Protein AF-A0A9D9H6Z6-F1 (afdb_monomer_lite)

Secondary structure (DSSP, 8-state):
--TTT----SS--SS--EEE-TTS-EEEHHHHHHHHHHHHHTT------------HHHHHHHTTHHHHHHHHHHHHHHTT-PPPPPP----

Radius of gyration: 26.25 Å; chains: 1; bounding box: 55×26×77 Å

Foldseek 3Di:
DAPPPLDDDPPDDPVDQWDADPVGDIDGPVVRVVVVVVCVVVVVDPDPDDDPPDDPVVVVVVVVDVVVVVVVVVVVVVVPDDDDDDDDDDD

Organism: NCBI:txid2840899

Structure (mmCIF, N/CA/C/O backbone):
data_AF-A0A9D9H6Z6-F1
#
_entry.id   AF-A0A9D9H6Z6-F1
#
loop_
_atom_site.group_PDB
_atom_site.id
_atom_site.type_symbol
_atom_site.label_atom_id
_atom_site.label_alt_id
_atom_site.label_comp_id
_atom_site.label_asym_id
_atom_site.label_entity_id
_atom_site.label_seq_id
_atom_site.pdbx_PDB_ins_code
_atom_site.Cartn_x
_atom_site.Cartn_y
_atom_site.Cartn_z
_atom_site.occupancy
_atom_site.B_iso_or_equiv
_atom_site.auth_seq_id
_atom_site.auth_comp_id
_atom_site.auth_asym_id
_atom_site.auth_atom_id
_atom_site.pdbx_PDB_model_num
ATOM 1 N N . MET A 1 1 ? -4.381 1.312 -3.926 1.00 87.56 1 MET A N 1
ATOM 2 C CA . MET A 1 1 ? -3.964 1.995 -5.173 1.00 87.56 1 MET A CA 1
ATOM 3 C C . MET A 1 1 ? -3.387 0.995 -6.169 1.00 87.56 1 MET A C 1
ATOM 5 O O . MET A 1 1 ? -2.490 0.255 -5.790 1.00 87.56 1 MET A O 1
ATOM 9 N N . CYS A 1 2 ? -3.881 0.952 -7.403 1.00 90.69 2 CYS A N 1
ATOM 10 C CA . CYS A 1 2 ? -3.368 0.120 -8.491 1.00 90.69 2 CYS A CA 1
ATOM 11 C C . CYS A 1 2 ? -2.140 0.781 -9.141 1.00 90.69 2 CYS A C 1
ATOM 13 O O . CYS A 1 2 ? -2.251 1.937 -9.546 1.00 90.69 2 CYS A O 1
ATOM 15 N N . PRO A 1 3 ? -1.001 0.082 -9.299 1.00 86.44 3 PRO A N 1
ATOM 16 C CA . PRO A 1 3 ? 0.184 0.664 -9.935 1.00 86.44 3 PRO A CA 1
ATOM 17 C C . PRO A 1 3 ? 0.005 0.895 -11.444 1.00 86.44 3 PRO A C 1
ATOM 19 O O . PRO A 1 3 ? 0.743 1.673 -12.028 1.00 86.44 3 PRO A O 1
ATOM 22 N N . ARG A 1 4 ? -0.975 0.238 -12.084 1.00 88.12 4 ARG A N 1
ATOM 23 C CA . ARG A 1 4 ? -1.235 0.372 -13.526 1.00 88.12 4 ARG A CA 1
ATOM 24 C C . ARG A 1 4 ? -2.132 1.560 -13.876 1.00 88.12 4 ARG A C 1
ATOM 26 O O . ARG A 1 4 ? -1.883 2.227 -14.868 1.00 88.12 4 ARG A O 1
ATOM 33 N N . CYS A 1 5 ? -3.209 1.774 -13.122 1.00 90.50 5 CYS A N 1
ATOM 34 C CA . CYS A 1 5 ? -4.234 2.773 -13.458 1.00 90.50 5 CYS A CA 1
ATOM 35 C C . CYS A 1 5 ? -4.469 3.827 -12.367 1.00 90.50 5 CYS A C 1
ATOM 37 O O . CYS A 1 5 ? -5.354 4.661 -12.513 1.00 90.50 5 CYS A O 1
ATOM 39 N N . GLY A 1 6 ? -3.754 3.758 -11.240 1.00 87.81 6 GLY A N 1
ATOM 40 C CA . GLY A 1 6 ? -3.895 4.701 -10.126 1.00 87.81 6 GLY A CA 1
ATOM 41 C C . GLY A 1 6 ? -5.139 4.512 -9.246 1.00 87.81 6 GLY A C 1
ATOM 42 O O . GLY A 1 6 ? -5.187 5.066 -8.153 1.00 87.81 6 GLY A O 1
ATOM 43 N N . ALA A 1 7 ? -6.121 3.693 -9.642 1.00 90.81 7 ALA A N 1
ATOM 44 C CA . ALA A 1 7 ? -7.365 3.526 -8.883 1.00 90.81 7 ALA A CA 1
ATOM 45 C C . ALA A 1 7 ? -7.130 3.028 -7.442 1.00 90.81 7 ALA A C 1
ATOM 47 O O . ALA A 1 7 ? -6.349 2.098 -7.200 1.00 90.81 7 ALA A O 1
ATOM 48 N N . ILE A 1 8 ? -7.825 3.613 -6.466 1.00 90.19 8 ILE A N 1
ATOM 49 C CA . ILE A 1 8 ? -7.831 3.142 -5.076 1.00 90.19 8 ILE A CA 1
ATOM 50 C C . ILE A 1 8 ? -8.900 2.054 -4.946 1.00 90.19 8 ILE A C 1
ATOM 52 O O . ILE A 1 8 ? -10.020 2.217 -5.410 1.00 90.19 8 ILE A O 1
ATOM 56 N N . ASN A 1 9 ? -8.528 0.922 -4.351 1.00 89.50 9 ASN A N 1
ATOM 57 C CA . ASN A 1 9 ? -9.463 -0.140 -4.004 1.00 89.50 9 ASN A CA 1
ATOM 58 C C . ASN A 1 9 ? -9.564 -0.141 -2.478 1.00 89.50 9 ASN A C 1
ATOM 60 O O . ASN A 1 9 ? -8.592 -0.506 -1.819 1.00 89.50 9 ASN A O 1
ATOM 64 N N . GLU A 1 10 ? -10.684 0.346 -1.950 1.00 89.38 10 GLU A N 1
ATOM 65 C CA . GLU A 1 10 ? -10.931 0.483 -0.508 1.00 89.38 10 GLU A CA 1
ATOM 66 C C . GLU A 1 10 ? -11.410 -0.827 0.134 1.00 89.38 10 GLU A C 1
ATOM 68 O O . GLU A 1 1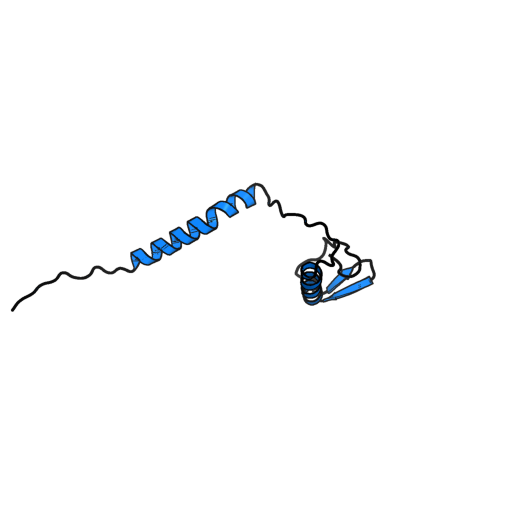0 ? -11.327 -0.983 1.346 1.00 89.38 10 GLU A O 1
ATOM 73 N N . GLY A 1 11 ? -11.879 -1.785 -0.673 1.00 89.75 11 GLY A N 1
ATOM 74 C CA . GLY A 1 11 ? -12.447 -3.045 -0.190 1.00 89.75 11 GLY A CA 1
ATOM 75 C C . GLY A 1 11 ? -11.431 -4.162 0.053 1.00 89.75 11 GLY A C 1
ATOM 76 O O . GLY A 1 11 ? -11.834 -5.250 0.450 1.00 89.75 11 GLY A O 1
ATOM 77 N N . ILE A 1 12 ? -10.138 -3.936 -0.206 1.00 91.25 12 ILE A N 1
ATOM 78 C CA . ILE A 1 12 ? -9.103 -4.951 0.022 1.00 91.25 12 ILE A CA 1
ATOM 79 C C . ILE A 1 12 ? -8.662 -4.979 1.488 1.00 91.25 12 ILE A C 1
ATOM 81 O O . ILE A 1 12 ? -8.345 -3.948 2.081 1.00 91.25 12 ILE A O 1
ATOM 85 N N . THR A 1 13 ? -8.580 -6.175 2.058 1.00 92.00 13 THR A N 1
ATOM 86 C CA . THR A 1 13 ? -8.182 -6.418 3.446 1.00 92.00 13 THR A CA 1
ATOM 87 C C . THR A 1 13 ? -6.780 -7.029 3.562 1.00 92.00 13 THR A C 1
ATOM 89 O O . THR A 1 13 ? -6.166 -7.461 2.585 1.00 92.00 13 THR A O 1
ATOM 92 N N . LEU A 1 14 ? -6.262 -7.116 4.794 1.00 88.62 14 LEU A N 1
ATOM 93 C CA . LEU A 1 14 ? -5.004 -7.818 5.096 1.00 88.62 14 LEU A CA 1
ATOM 94 C C . LEU A 1 14 ? -5.110 -9.350 4.999 1.00 88.62 14 LEU A C 1
ATOM 96 O O . LEU A 1 14 ? -4.088 -10.041 4.989 1.00 88.62 14 LEU A O 1
ATOM 100 N N . SER A 1 15 ? -6.313 -9.909 4.926 1.00 94.00 15 SER A N 1
ATOM 101 C CA . SER A 1 15 ? -6.488 -11.341 4.671 1.00 94.00 15 SER A CA 1
ATOM 102 C C . SER A 1 15 ? -6.431 -11.652 3.176 1.00 94.00 15 SER A C 1
ATOM 104 O O . SER A 1 15 ? -6.029 -12.752 2.797 1.00 94.00 15 SER A O 1
ATOM 106 N N . ASP A 1 16 ? -6.729 -10.668 2.325 1.00 93.44 16 ASP A N 1
ATOM 107 C CA . ASP A 1 16 ? -6.632 -10.807 0.878 1.00 93.44 16 ASP A CA 1
ATOM 108 C C . ASP A 1 16 ? -5.164 -10.854 0.455 1.00 93.44 16 ASP A C 1
ATOM 110 O O . ASP A 1 16 ? -4.415 -9.877 0.557 1.00 93.44 16 ASP A O 1
ATOM 114 N N . ARG A 1 17 ? -4.731 -12.029 -0.005 1.00 94.25 17 ARG A N 1
ATOM 115 C CA . ARG A 1 17 ? -3.363 -12.253 -0.497 1.00 94.25 17 ARG A CA 1
ATOM 116 C C . ARG A 1 17 ? -3.172 -11.766 -1.928 1.00 94.25 17 ARG A C 1
ATOM 118 O O . ARG A 1 17 ? -2.048 -11.490 -2.324 1.00 94.25 17 ARG A O 1
ATOM 125 N N . VAL A 1 18 ? -4.258 -11.607 -2.682 1.00 95.62 18 VAL A N 1
ATOM 126 C CA . VAL A 1 18 ? -4.240 -11.138 -4.070 1.00 95.62 18 VAL A CA 1
ATOM 127 C C . VAL A 1 18 ? -4.947 -9.792 -4.156 1.00 95.62 18 VAL A C 1
ATOM 129 O O . VAL A 1 18 ? -6.112 -9.664 -3.788 1.00 95.62 18 VAL A O 1
ATOM 132 N N . PHE A 1 19 ? -4.251 -8.787 -4.678 1.00 96.06 19 PHE A N 1
ATOM 133 C CA . PHE A 1 19 ? -4.855 -7.527 -5.086 1.00 96.06 19 PHE A CA 1
ATOM 134 C C . PHE A 1 19 ? -5.381 -7.669 -6.511 1.00 96.06 19 PHE A C 1
ATOM 136 O O . PHE A 1 19 ? -4.599 -7.946 -7.416 1.00 96.06 19 PHE A O 1
ATOM 143 N N . ALA A 1 20 ? -6.674 -7.419 -6.722 1.00 95.62 20 ALA A N 1
ATOM 144 C CA . ALA A 1 20 ? -7.285 -7.327 -8.044 1.00 95.62 20 ALA A CA 1
ATOM 145 C C . ALA A 1 20 ? -7.871 -5.926 -8.271 1.00 95.62 20 ALA A C 1
ATOM 147 O O . ALA A 1 20 ? -8.478 -5.325 -7.379 1.00 95.62 20 ALA A O 1
ATOM 148 N N . CYS A 1 21 ? -7.686 -5.394 -9.476 1.00 95.25 21 CYS A N 1
ATOM 149 C CA . CYS A 1 21 ? -8.234 -4.113 -9.903 1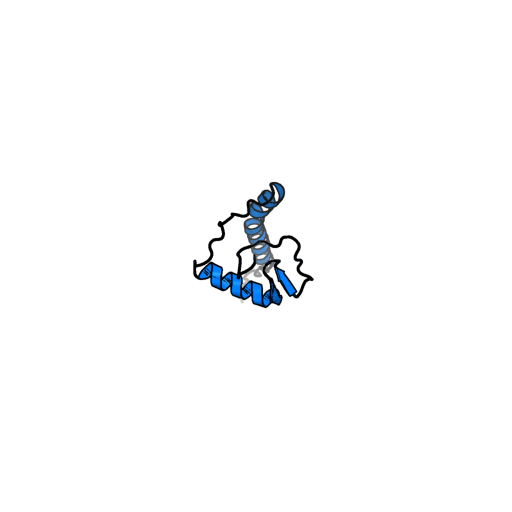.00 95.25 21 CYS A CA 1
ATOM 150 C C . CYS A 1 21 ? -9.162 -4.303 -11.105 1.00 95.25 21 CYS A C 1
ATOM 152 O O . CYS A 1 21 ? -8.865 -5.098 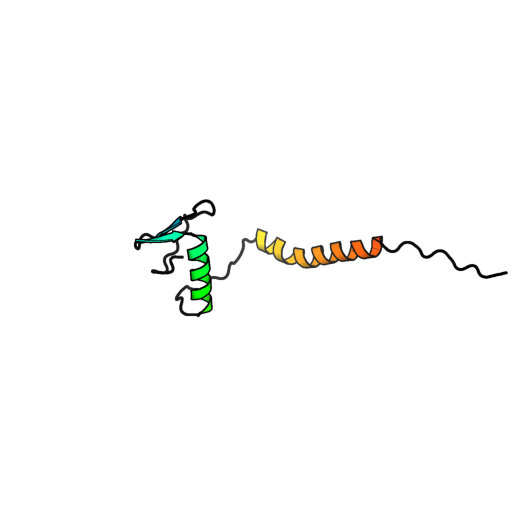-11.995 1.00 95.25 21 CYS A O 1
ATOM 154 N N . GLY A 1 22 ? -10.226 -3.499 -11.189 1.00 94.44 22 GLY A N 1
ATOM 155 C CA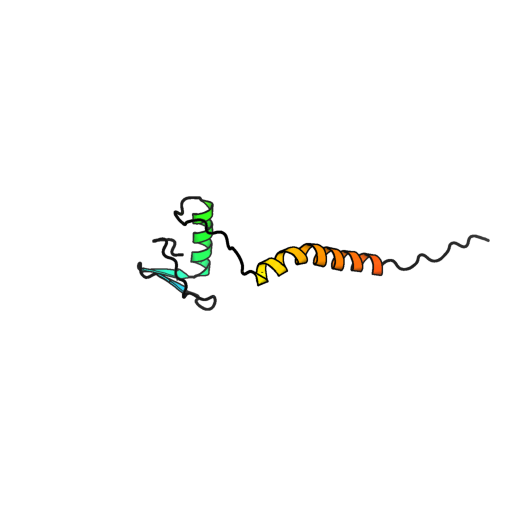 . GLY A 1 22 ? -11.148 -3.493 -12.332 1.00 94.44 22 GLY A CA 1
ATOM 156 C C . GLY A 1 22 ? -10.487 -3.192 -13.686 1.00 94.44 22 GLY A C 1
ATOM 157 O O . GLY A 1 22 ? -11.057 -3.509 -14.720 1.00 94.44 22 GLY A O 1
ATOM 158 N N . CYS A 1 23 ? -9.259 -2.656 -13.706 1.00 94.19 23 CYS A N 1
ATOM 159 C CA . CYS A 1 23 ? -8.471 -2.489 -14.932 1.00 94.19 23 CYS A CA 1
ATOM 160 C C . CYS A 1 23 ? -7.787 -3.785 -15.427 1.00 94.19 23 CYS A C 1
ATOM 162 O O . CYS A 1 23 ? -6.957 -3.725 -16.335 1.00 94.19 23 CYS A O 1
ATOM 164 N N . GLY A 1 24 ? -8.032 -4.929 -14.779 1.00 95.38 24 GLY A N 1
ATOM 165 C CA . GLY A 1 24 ? -7.428 -6.225 -15.111 1.00 95.38 24 GLY A CA 1
ATOM 166 C C . GLY A 1 24 ? -6.041 -6.478 -14.503 1.00 95.38 24 GLY A C 1
ATOM 167 O O . GLY A 1 24 ? -5.394 -7.457 -14.858 1.00 95.38 24 GLY A O 1
ATOM 168 N N . TYR A 1 25 ? -5.554 -5.616 -13.602 1.00 94.69 25 TYR A N 1
ATOM 169 C CA . TYR A 1 25 ? -4.322 -5.885 -12.849 1.00 94.69 25 TYR A CA 1
ATOM 170 C C . TYR A 1 25 ? -4.612 -6.844 -11.695 1.00 94.69 25 TYR A C 1
ATOM 172 O O . TYR A 1 25 ? -5.494 -6.556 -10.885 1.00 94.69 25 TYR A O 1
ATOM 180 N N . ALA A 1 26 ? -3.842 -7.926 -11.586 1.00 96.31 26 ALA A N 1
ATOM 181 C CA . ALA A 1 26 ? -3.877 -8.831 -10.447 1.00 96.31 26 ALA A CA 1
ATOM 182 C C . ALA A 1 26 ? -2.458 -9.250 -10.049 1.00 96.31 26 ALA A C 1
ATOM 184 O O . ALA A 1 26 ? -1.659 -9.616 -10.909 1.00 96.31 26 ALA A O 1
ATOM 185 N N . GLU A 1 27 ? -2.141 -9.179 -8.760 1.00 96.38 27 GLU A N 1
ATOM 186 C CA . GLU A 1 27 ? -0.838 -9.576 -8.219 1.00 96.38 27 GLU A CA 1
ATOM 187 C C . GLU A 1 27 ? -0.956 -9.914 -6.729 1.00 96.38 27 GLU A C 1
ATOM 189 O O . GLU A 1 27 ? -1.921 -9.515 -6.074 1.00 96.38 27 GLU A O 1
ATOM 194 N N . ASP A 1 28 ? 0.033 -10.618 -6.178 1.00 96.69 28 ASP A N 1
ATOM 195 C CA . ASP A 1 28 ? 0.194 -10.720 -4.729 1.00 96.69 28 ASP A CA 1
ATOM 196 C C . ASP A 1 28 ? 0.245 -9.320 -4.089 1.00 96.69 28 ASP A C 1
ATOM 198 O O . ASP A 1 28 ? 0.896 -8.393 -4.590 1.00 96.69 28 ASP A O 1
ATOM 202 N N . ARG A 1 29 ? -0.485 -9.157 -2.985 1.00 94.06 29 ARG A N 1
ATOM 203 C CA . ARG A 1 29 ? -0.656 -7.866 -2.318 1.00 94.06 29 ARG A CA 1
ATOM 204 C C . ARG A 1 29 ? 0.675 -7.284 -1.844 1.00 94.06 29 ARG A C 1
ATOM 206 O O . ARG A 1 29 ? 0.874 -6.076 -1.991 1.00 94.06 29 ARG A O 1
ATOM 213 N N . ASP A 1 30 ? 1.558 -8.103 -1.281 1.00 93.38 30 ASP A N 1
ATOM 214 C CA . ASP A 1 30 ? 2.805 -7.636 -0.674 1.00 93.38 30 ASP A CA 1
ATOM 215 C C . ASP A 1 30 ? 3.812 -7.252 -1.773 1.00 93.38 30 ASP A C 1
ATOM 217 O O . ASP A 1 30 ? 4.450 -6.198 -1.694 1.00 93.38 30 ASP A O 1
ATOM 221 N N . VAL A 1 31 ? 3.851 -8.012 -2.876 1.00 95.06 31 VAL A N 1
ATOM 222 C CA . VAL A 1 31 ? 4.603 -7.638 -4.092 1.00 95.06 31 VAL A CA 1
ATOM 223 C C . VAL A 1 31 ? 4.095 -6.312 -4.665 1.00 95.06 31 VAL A C 1
ATOM 225 O O . VAL A 1 31 ? 4.878 -5.391 -4.925 1.00 95.06 31 VAL A O 1
ATOM 228 N N . LYS A 1 32 ? 2.773 -6.167 -4.805 1.00 94.25 32 LYS A N 1
ATOM 229 C CA . LYS A 1 32 ? 2.148 -4.926 -5.272 1.00 94.25 32 LYS A CA 1
ATOM 230 C C . LYS A 1 32 ? 2.449 -3.751 -4.337 1.00 94.25 32 LYS A C 1
ATOM 232 O O . LYS A 1 32 ? 2.596 -2.621 -4.814 1.00 94.25 32 LYS A O 1
ATOM 237 N N . ALA A 1 33 ? 2.525 -3.974 -3.024 1.00 92.31 33 ALA A N 1
ATOM 238 C CA . ALA A 1 33 ? 2.864 -2.943 -2.045 1.00 92.31 33 ALA A CA 1
ATOM 239 C C . ALA A 1 33 ? 4.306 -2.454 -2.230 1.00 92.31 33 ALA A C 1
ATOM 241 O O . ALA A 1 33 ? 4.511 -1.246 -2.350 1.00 92.31 33 ALA A O 1
ATOM 242 N N . ALA A 1 34 ? 5.270 -3.368 -2.372 1.00 93.62 34 ALA A N 1
ATOM 243 C CA . ALA A 1 34 ? 6.670 -3.024 -2.625 1.00 93.62 34 ALA A CA 1
ATOM 244 C C . ALA A 1 34 ? 6.839 -2.180 -3.901 1.00 93.62 34 ALA A C 1
ATOM 246 O O . ALA A 1 34 ? 7.450 -1.113 -3.860 1.00 93.62 34 ALA A O 1
ATOM 247 N N . LYS A 1 35 ? 6.209 -2.589 -5.011 1.00 90.19 35 LYS A N 1
ATOM 248 C CA . LYS A 1 35 ? 6.219 -1.815 -6.269 1.00 90.19 35 LYS A CA 1
ATOM 249 C C . LYS A 1 35 ? 5.617 -0.426 -6.113 1.00 90.19 35 LYS A C 1
A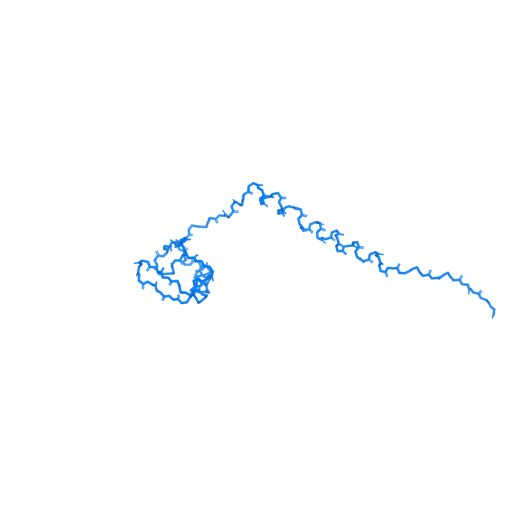TOM 251 O O . LYS A 1 35 ? 6.084 0.530 -6.713 1.00 90.19 35 LYS A O 1
ATOM 256 N N . THR A 1 36 ? 4.566 -0.317 -5.309 1.00 88.00 36 THR A N 1
ATOM 257 C CA . THR A 1 36 ? 3.904 0.968 -5.072 1.00 88.00 36 THR A CA 1
ATOM 258 C C . THR A 1 36 ? 4.781 1.920 -4.270 1.00 88.00 36 THR A C 1
ATOM 260 O O . THR A 1 36 ? 4.800 3.106 -4.571 1.00 88.00 36 THR A O 1
ATOM 263 N N . LEU A 1 37 ? 5.514 1.412 -3.275 1.00 88.31 37 LEU A N 1
ATOM 264 C CA . LEU A 1 37 ? 6.485 2.212 -2.528 1.00 88.31 37 LEU A CA 1
ATOM 265 C C . LEU A 1 37 ? 7.629 2.688 -3.428 1.00 88.31 37 LEU A C 1
ATOM 267 O O . LEU A 1 37 ? 8.007 3.851 -3.338 1.00 88.31 37 LEU A O 1
ATOM 271 N N . LEU A 1 38 ? 8.130 1.815 -4.310 1.00 88.12 38 LEU A N 1
ATOM 272 C CA . LEU A 1 38 ? 9.160 2.169 -5.287 1.00 88.12 38 LEU A CA 1
ATOM 273 C C . LEU A 1 38 ? 8.683 3.295 -6.213 1.00 88.12 38 LEU A C 1
ATOM 275 O O . LEU A 1 38 ? 9.287 4.361 -6.232 1.00 88.12 38 LEU A O 1
ATOM 279 N N . LEU A 1 39 ? 7.541 3.096 -6.879 1.00 83.44 39 LEU A N 1
ATOM 280 C CA . LEU A 1 39 ? 6.961 4.086 -7.788 1.00 83.44 39 LEU A CA 1
ATOM 281 C C . LEU A 1 39 ? 6.713 5.433 -7.087 1.00 83.44 39 LEU A C 1
ATOM 283 O O . LEU A 1 39 ? 6.993 6.492 -7.645 1.00 83.44 39 LEU A O 1
ATOM 287 N N . ALA A 1 40 ? 6.187 5.408 -5.856 1.00 82.56 40 ALA A N 1
ATOM 288 C CA . ALA A 1 40 ? 5.939 6.624 -5.084 1.00 82.56 40 ALA A CA 1
ATOM 289 C C . ALA A 1 40 ? 7.244 7.343 -4.700 1.00 82.56 40 ALA A C 1
ATOM 291 O O . ALA A 1 40 ? 7.293 8.571 -4.726 1.00 82.56 40 ALA A O 1
ATOM 292 N N . GLY A 1 41 ? 8.294 6.587 -4.362 1.00 83.56 41 GLY A N 1
ATOM 293 C CA . GLY A 1 41 ? 9.622 7.123 -4.059 1.00 83.56 41 GLY A CA 1
ATOM 294 C C . GLY A 1 41 ? 10.328 7.721 -5.278 1.00 83.56 41 GLY A C 1
ATOM 295 O O . GLY A 1 41 ? 11.050 8.704 -5.138 1.00 83.56 41 GLY A O 1
ATOM 296 N N . GLU A 1 42 ? 10.073 7.184 -6.470 1.00 79.12 42 GLU A N 1
ATOM 297 C CA . GLU A 1 42 ? 10.632 7.662 -7.744 1.00 79.12 42 GLU A CA 1
ATOM 298 C C . GLU A 1 42 ? 9.919 8.912 -8.294 1.00 79.12 42 GLU A C 1
ATOM 300 O O . GLU A 1 42 ? 10.308 9.446 -9.329 1.00 79.12 42 GLU A O 1
ATOM 305 N N . HIS A 1 43 ? 8.920 9.442 -7.575 1.00 65.38 43 HIS A N 1
ATOM 306 C CA . HIS A 1 43 ? 8.200 10.678 -7.912 1.00 65.38 43 HIS A CA 1
ATOM 307 C C . HIS A 1 43 ? 7.394 10.625 -9.227 1.00 65.38 43 HIS A C 1
ATOM 309 O O . HIS A 1 43 ? 6.876 11.645 -9.683 1.00 65.38 43 HIS A O 1
ATOM 315 N N . GLU A 1 44 ? 7.239 9.434 -9.812 1.00 65.25 44 GLU A N 1
ATOM 316 C CA . GLU A 1 44 ? 6.529 9.206 -11.077 1.00 65.25 44 GLU A CA 1
ATOM 317 C C . GLU A 1 44 ? 5.018 8.980 -10.874 1.00 65.25 44 GLU A C 1
ATOM 319 O O . GLU A 1 44 ? 4.235 8.933 -11.824 1.00 65.25 44 GLU A O 1
ATOM 324 N N . MET A 1 45 ? 4.565 8.867 -9.620 1.00 67.94 45 MET A N 1
ATOM 325 C CA . MET A 1 45 ? 3.151 8.657 -9.317 1.00 67.94 45 MET A CA 1
ATOM 326 C C . MET A 1 45 ? 2.372 9.967 -9.229 1.00 67.94 45 MET A C 1
ATOM 328 O O . MET A 1 45 ? 2.547 10.760 -8.306 1.00 67.94 45 MET A O 1
ATOM 332 N N . SER A 1 46 ? 1.390 10.127 -10.116 1.00 64.62 46 SER A N 1
ATOM 333 C CA . SER A 1 46 ? 0.340 11.141 -10.006 1.00 64.62 46 SER A CA 1
ATOM 334 C C . SER A 1 46 ? -0.733 10.715 -8.989 1.00 64.62 46 SER A C 1
ATOM 336 O O . SER A 1 46 ? -1.894 10.508 -9.347 1.00 64.62 46 SER A O 1
ATOM 338 N N . CYS A 1 47 ? -0.369 10.518 -7.721 1.00 58.25 47 CYS A N 1
ATOM 339 C CA . CYS A 1 47 ? -1.357 10.437 -6.645 1.00 58.25 47 CYS A CA 1
ATOM 340 C C . CYS A 1 47 ? -1.288 11.714 -5.806 1.00 58.25 47 CYS A C 1
ATOM 342 O O . CYS A 1 47 ? -0.216 12.256 -5.537 1.00 58.25 47 CYS A O 1
ATOM 344 N N . THR A 1 48 ? -2.444 12.252 -5.432 1.00 64.25 48 THR A N 1
ATOM 345 C CA . THR A 1 48 ? -2.497 13.437 -4.580 1.00 64.25 48 THR A CA 1
ATOM 346 C C . THR A 1 48 ? -2.021 13.036 -3.186 1.00 64.25 48 THR A C 1
ATOM 348 O O . THR A 1 48 ? -2.610 12.152 -2.567 1.00 64.25 48 THR A O 1
ATOM 351 N N . ARG A 1 49 ? -0.952 13.666 -2.681 1.00 62.34 49 ARG A N 1
ATOM 352 C CA . ARG A 1 49 ? -0.505 13.478 -1.294 1.00 62.34 49 ARG A CA 1
ATOM 353 C C . ARG A 1 49 ? -1.607 13.963 -0.353 1.00 62.34 49 ARG A C 1
ATOM 355 O O . ARG A 1 49 ? -1.769 15.163 -0.162 1.00 62.34 49 ARG A O 1
ATOM 362 N N . THR A 1 50 ? -2.360 13.039 0.228 1.00 65.25 50 THR A N 1
ATOM 363 C CA . THR A 1 50 ? -3.332 13.336 1.282 1.00 65.25 50 THR A CA 1
ATOM 364 C C . THR A 1 50 ? -2.679 13.087 2.633 1.00 65.25 50 THR A C 1
ATOM 366 O O . THR A 1 50 ? -2.243 11.971 2.915 1.00 65.25 50 THR A O 1
ATOM 369 N N . GLU A 1 51 ? -2.580 14.116 3.469 1.00 75.38 51 GLU A N 1
ATOM 370 C CA . GLU A 1 51 ? -2.103 13.949 4.842 1.00 75.38 51 GLU A CA 1
ATOM 371 C C . GLU A 1 51 ? -3.182 13.245 5.675 1.00 75.38 51 GLU A C 1
ATOM 373 O O . GLU A 1 51 ? -4.361 13.593 5.599 1.00 75.38 51 GLU A O 1
ATOM 378 N N . TYR A 1 52 ? -2.788 12.240 6.464 1.00 76.00 52 TYR A N 1
ATOM 379 C CA . TYR A 1 52 ? -3.697 11.597 7.409 1.00 76.00 52 TYR A CA 1
ATOM 380 C C . TYR A 1 52 ? -4.007 12.570 8.548 1.00 76.00 52 TYR A C 1
ATOM 382 O O . TYR A 1 52 ? -3.225 12.728 9.487 1.00 76.00 52 TYR A O 1
ATOM 390 N N . THR A 1 53 ? -5.159 13.230 8.480 1.00 69.56 53 THR A N 1
ATOM 391 C CA . THR A 1 53 ? -5.701 13.982 9.610 1.00 69.56 53 THR A CA 1
ATOM 392 C C . THR A 1 53 ? -6.453 12.994 10.494 1.00 69.56 53 THR A C 1
ATOM 394 O O . THR A 1 53 ? -7.654 12.800 10.315 1.00 69.56 53 THR A O 1
ATOM 397 N N . GLY A 1 54 ? -5.736 12.309 11.389 1.00 77.19 54 GLY A N 1
ATOM 398 C CA . GLY A 1 54 ? -6.340 11.339 12.308 1.00 77.19 54 GLY A CA 1
ATOM 399 C C . GLY A 1 54 ? -7.542 11.896 13.071 1.00 77.19 54 GLY A C 1
ATOM 400 O O . GLY A 1 54 ? -7.763 13.114 13.130 1.00 77.19 54 GLY A O 1
ATOM 401 N N . THR A 1 55 ? -8.333 11.008 13.667 1.00 77.06 55 THR A N 1
ATOM 402 C CA . THR A 1 55 ? -9.554 11.417 14.367 1.00 77.06 55 THR A CA 1
ATOM 403 C C . THR A 1 55 ? -9.236 12.376 15.524 1.00 77.06 55 THR A C 1
ATOM 405 O O . THR A 1 55 ? -8.111 12.413 16.045 1.00 77.06 55 THR A O 1
ATOM 408 N N . PRO A 1 56 ? -10.198 13.209 15.960 1.00 76.12 56 PRO A N 1
ATOM 409 C CA . PRO A 1 56 ? -10.023 14.033 17.153 1.00 76.12 56 PRO A CA 1
ATOM 410 C C . PRO A 1 56 ? -9.549 13.244 18.385 1.00 76.12 56 PRO A C 1
ATOM 412 O O . PRO A 1 56 ? -8.769 13.786 19.170 1.00 76.12 56 PRO A O 1
ATOM 415 N N . GLU A 1 57 ? -9.971 11.988 18.553 1.00 73.19 57 GLU A N 1
ATOM 416 C CA . GLU A 1 57 ? -9.492 11.089 19.607 1.00 73.19 57 GLU A CA 1
ATOM 417 C C . GLU A 1 57 ? -8.029 10.661 19.404 1.00 73.19 57 GLU A C 1
ATOM 419 O O . GLU A 1 57 ? -7.226 10.788 20.330 1.00 73.19 57 GLU A O 1
ATOM 424 N N . GLU A 1 58 ? -7.651 10.225 18.200 1.00 70.62 58 GLU A N 1
ATOM 425 C CA . GLU A 1 58 ? -6.286 9.767 17.884 1.00 70.62 58 GLU A CA 1
ATOM 426 C C . GLU A 1 58 ? -5.244 10.887 18.029 1.00 70.62 58 GLU A C 1
ATOM 428 O O . GLU A 1 58 ? -4.125 10.666 18.511 1.00 70.62 58 GLU A O 1
ATOM 433 N N . ARG A 1 59 ? -5.629 12.127 17.697 1.00 65.38 59 ARG A N 1
ATOM 434 C CA . ARG A 1 59 ? -4.779 13.314 17.890 1.00 65.38 59 ARG A CA 1
ATOM 435 C C . ARG A 1 59 ? -4.436 13.563 19.360 1.00 65.38 59 ARG A C 1
ATOM 437 O O . ARG A 1 59 ? -3.344 14.050 19.648 1.00 65.38 59 ARG A O 1
ATOM 444 N N . LYS A 1 60 ? -5.324 13.212 20.299 1.00 63.44 60 LYS A N 1
ATOM 445 C CA . LYS A 1 60 ? -5.067 13.362 21.744 1.00 63.44 60 LYS A CA 1
ATOM 446 C C . LYS A 1 60 ? -4.057 12.332 22.255 1.00 63.44 60 LYS A C 1
ATOM 448 O O . LYS A 1 60 ? -3.279 12.655 23.149 1.00 63.44 60 LYS A O 1
ATOM 453 N N . SER A 1 61 ? -4.034 11.122 21.687 1.00 61.25 61 SER A N 1
ATOM 454 C CA . SER A 1 61 ? -3.076 10.074 22.071 1.00 61.25 61 SER A CA 1
ATOM 455 C C . SER A 1 61 ? -1.666 10.279 21.514 1.00 61.25 61 SER A C 1
ATOM 457 O O . SER A 1 61 ? -0.707 9.866 22.153 1.00 61.25 61 SER A O 1
ATOM 459 N N . GLY A 1 62 ? -1.505 10.941 20.363 1.00 56.09 62 GLY A N 1
ATOM 460 C CA . GLY A 1 62 ? -0.192 11.091 19.714 1.00 56.09 62 GLY A CA 1
ATOM 461 C C . GLY A 1 62 ? 0.768 12.080 20.391 1.00 56.09 62 GLY A C 1
ATOM 462 O O . GLY A 1 62 ? 1.981 11.960 20.244 1.00 56.09 62 GLY A O 1
ATOM 463 N N . LEU A 1 63 ? 0.254 13.043 21.164 1.00 54.78 63 LEU A N 1
ATOM 464 C CA . LEU A 1 63 ? 1.074 14.079 21.813 1.00 54.78 63 LEU A CA 1
ATOM 465 C C . LEU A 1 63 ? 1.647 13.652 23.174 1.00 54.78 63 LEU A C 1
ATOM 467 O O . LEU A 1 63 ? 2.580 14.282 23.666 1.00 54.78 63 LEU A O 1
ATOM 471 N N . ASN A 1 64 ? 1.115 12.592 23.790 1.00 57.31 64 ASN A N 1
ATOM 472 C CA . ASN A 1 64 ? 1.492 12.190 25.148 1.00 57.31 64 ASN A CA 1
ATOM 473 C C . ASN A 1 64 ? 2.378 10.936 25.208 1.00 57.31 64 ASN A C 1
ATOM 475 O O . ASN A 1 64 ? 2.944 10.654 26.258 1.00 57.31 64 ASN A O 1
ATOM 479 N N . THR A 1 65 ? 2.564 10.192 24.115 1.00 61.12 65 THR A N 1
ATOM 480 C CA . THR A 1 65 ? 3.197 8.868 24.217 1.00 61.12 65 THR A CA 1
ATOM 481 C C . THR A 1 65 ? 4.715 8.949 24.341 1.00 61.12 65 THR A C 1
ATOM 483 O O . THR A 1 65 ? 5.285 8.281 25.194 1.00 61.12 65 THR A O 1
ATOM 486 N N . SER A 1 66 ? 5.393 9.792 23.555 1.00 63.56 66 SER A N 1
ATOM 487 C CA . SER A 1 66 ? 6.867 9.857 23.574 1.00 63.56 66 SER A CA 1
ATOM 488 C C . SER A 1 66 ? 7.415 10.393 24.908 1.00 63.56 66 SER A C 1
ATOM 490 O O . SER A 1 66 ? 8.326 9.811 25.497 1.00 63.56 66 SER A O 1
ATOM 492 N N . TYR A 1 67 ? 6.792 11.446 25.453 1.00 65.00 67 TYR A N 1
ATOM 493 C CA . TYR A 1 67 ? 7.159 12.024 26.751 1.00 65.00 67 TYR A CA 1
ATOM 494 C C . TYR A 1 67 ? 6.873 11.071 27.924 1.00 65.00 67 TYR A C 1
ATOM 496 O O . TYR A 1 67 ? 7.710 10.921 28.815 1.00 65.00 67 TYR A O 1
ATOM 504 N N . GLU A 1 68 ? 5.732 10.376 27.915 1.00 66.00 68 GLU A N 1
ATOM 505 C CA . GLU A 1 68 ? 5.382 9.427 28.979 1.00 66.00 68 GLU A CA 1
ATOM 506 C C . GLU A 1 68 ? 6.188 8.115 28.891 1.00 66.00 68 GLU A C 1
ATOM 508 O O . GLU A 1 68 ? 6.606 7.588 29.925 1.00 66.00 68 GLU A O 1
ATOM 513 N N . ILE A 1 69 ? 6.518 7.630 27.683 1.00 69.25 69 ILE A N 1
ATOM 514 C CA . ILE A 1 69 ? 7.447 6.499 27.479 1.00 69.25 69 ILE A CA 1
ATOM 515 C C . ILE A 1 69 ? 8.844 6.852 28.005 1.00 69.25 69 ILE A C 1
ATOM 517 O O . ILE A 1 69 ? 9.464 6.044 28.708 1.00 69.25 69 ILE A O 1
ATOM 521 N N . TRP A 1 70 ? 9.336 8.061 27.711 1.00 69.31 70 TRP A N 1
ATOM 522 C CA . TRP A 1 70 ? 10.625 8.536 28.211 1.00 69.31 70 TRP A CA 1
ATOM 523 C C . TRP A 1 70 ? 10.636 8.645 29.742 1.00 69.31 70 TRP A C 1
ATOM 525 O O . TRP A 1 70 ? 11.526 8.084 30.383 1.00 69.31 70 TRP A O 1
ATOM 535 N N . LYS A 1 71 ? 9.609 9.251 30.356 1.00 68.44 71 LYS A N 1
ATOM 536 C CA . LYS A 1 71 ? 9.463 9.311 31.825 1.00 68.44 71 L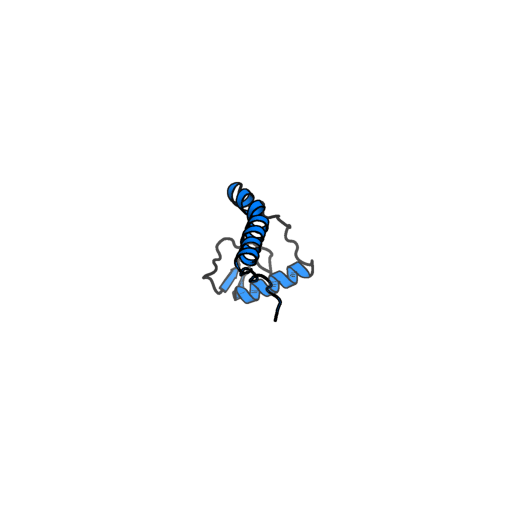YS A CA 1
ATOM 537 C C . LYS A 1 71 ? 9.441 7.935 32.482 1.00 68.44 71 LYS A C 1
ATOM 539 O O . LYS A 1 71 ? 10.074 7.733 33.518 1.00 68.44 71 LYS A O 1
ATOM 544 N N . HIS A 1 72 ? 8.686 6.993 31.920 1.00 66.00 72 HIS A N 1
ATOM 545 C CA . HIS A 1 72 ? 8.573 5.649 32.482 1.00 66.00 72 HIS A CA 1
ATOM 546 C C . HIS A 1 72 ? 9.900 4.881 32.376 1.00 66.00 72 HIS A C 1
ATOM 548 O O . HIS A 1 72 ? 10.265 4.129 33.282 1.00 66.00 72 HIS A O 1
ATOM 554 N N . SER A 1 73 ? 10.658 5.122 31.304 1.00 69.56 73 SER A N 1
ATOM 555 C CA . SER A 1 73 ? 12.002 4.569 31.114 1.00 69.56 73 SER A CA 1
ATOM 556 C C . SER A 1 73 ? 13.031 5.200 32.063 1.00 69.56 73 SER A C 1
ATOM 558 O O . SER A 1 73 ? 13.826 4.473 32.655 1.00 69.56 73 SER A O 1
ATOM 560 N N . ALA A 1 74 ? 12.967 6.517 32.301 1.00 69.31 74 ALA A N 1
ATOM 561 C CA . ALA A 1 74 ? 13.839 7.225 33.245 1.00 69.31 74 ALA A CA 1
ATOM 562 C C . ALA A 1 74 ? 13.654 6.739 34.698 1.00 69.31 74 ALA A C 1
ATOM 564 O O . ALA A 1 74 ? 14.634 6.475 35.393 1.00 69.31 74 ALA A O 1
ATOM 565 N N . LYS A 1 75 ? 12.409 6.491 35.130 1.00 59.47 75 LYS A N 1
ATOM 566 C CA . LYS A 1 75 ? 12.100 5.956 36.474 1.00 59.47 75 LYS A CA 1
ATOM 567 C C . LYS A 1 75 ? 12.639 4.542 36.735 1.00 59.47 75 LYS A C 1
ATOM 569 O O . LYS A 1 75 ? 12.812 4.164 37.893 1.00 59.47 75 LYS A O 1
ATOM 574 N N . ARG A 1 76 ? 12.905 3.734 35.697 1.00 58.84 76 ARG A N 1
ATOM 575 C CA . ARG A 1 76 ? 13.520 2.400 35.870 1.00 58.84 76 ARG A CA 1
ATOM 576 C C . ARG A 1 76 ? 15.005 2.475 36.224 1.00 58.84 76 ARG A C 1
ATOM 578 O O . ARG A 1 76 ? 15.489 1.574 36.900 1.00 58.84 76 ARG A O 1
ATOM 585 N N . LEU A 1 77 ? 15.706 3.527 35.804 1.00 58.78 77 LEU A N 1
ATOM 586 C CA . LEU A 1 77 ? 17.144 3.683 36.048 1.00 58.78 77 LEU A CA 1
ATOM 587 C C . LEU A 1 77 ? 17.445 4.124 37.488 1.00 58.78 77 LEU A C 1
ATOM 589 O O . LEU A 1 77 ? 18.457 3.722 38.054 1.00 58.78 77 LEU A O 1
ATOM 593 N N . GLU A 1 78 ? 16.536 4.867 38.120 1.00 56.78 78 GLU A N 1
ATOM 594 C CA . GLU A 1 78 ? 16.692 5.309 39.514 1.00 56.78 78 GLU A CA 1
ATOM 595 C C . GLU A 1 78 ? 16.471 4.174 40.525 1.00 56.78 78 GLU A C 1
ATOM 597 O O . GLU A 1 78 ? 17.094 4.147 41.584 1.00 56.78 78 GLU A O 1
ATOM 602 N N . LYS A 1 79 ? 15.642 3.178 40.185 1.00 57.91 79 LYS A N 1
ATOM 603 C CA . LYS A 1 79 ? 15.315 2.055 41.082 1.00 57.91 79 LYS A CA 1
ATOM 604 C C . LYS A 1 79 ? 16.399 0.965 41.147 1.00 57.91 79 LYS A C 1
ATOM 606 O O . LYS A 1 79 ? 16.249 0.011 41.903 1.00 57.91 79 LYS A O 1
ATOM 611 N N . GLY A 1 80 ? 17.471 1.099 40.359 1.00 49.94 80 GLY A N 1
ATOM 612 C CA . GLY A 1 80 ? 18.615 0.179 40.325 1.00 49.94 80 GLY A CA 1
ATOM 613 C C . GLY A 1 80 ? 19.848 0.644 41.109 1.00 49.94 80 GLY A C 1
ATOM 614 O O . GLY A 1 80 ? 20.836 -0.087 41.159 1.00 49.94 80 GLY A O 1
ATOM 615 N N . LYS A 1 81 ? 19.832 1.834 41.725 1.00 51.72 81 LYS A N 1
ATOM 616 C CA . LYS A 1 81 ? 20.953 2.314 42.546 1.00 51.72 81 LYS A CA 1
ATOM 617 C C . LYS A 1 81 ? 20.790 1.782 43.977 1.00 51.72 81 LYS A C 1
ATOM 619 O O . LYS A 1 81 ? 20.138 2.400 44.812 1.00 51.72 81 LYS A O 1
ATOM 624 N N . SER A 1 82 ? 21.334 0.593 44.236 1.00 49.75 82 SER A N 1
ATOM 625 C CA . SER A 1 82 ? 21.511 0.084 45.604 1.00 49.75 82 SER A CA 1
ATOM 626 C C . SER A 1 82 ? 22.327 1.101 46.422 1.00 49.75 82 SER A C 1
ATOM 628 O O . SER A 1 82 ? 23.247 1.696 45.855 1.00 49.75 82 SER A O 1
ATOM 630 N N . PRO A 1 83 ? 22.028 1.333 47.714 1.00 45.03 83 PRO A N 1
ATOM 631 C CA . PRO A 1 83 ? 22.817 2.251 48.528 1.00 45.03 83 PRO A CA 1
ATOM 632 C C . PRO A 1 83 ? 24.258 1.738 48.656 1.00 45.03 83 PRO A C 1
ATOM 634 O O . PRO A 1 83 ? 24.477 0.592 49.051 1.00 45.03 83 PRO A O 1
ATOM 637 N N . GLU A 1 84 ? 25.233 2.582 48.313 1.00 52.84 84 GLU A N 1
ATOM 638 C CA . GLU A 1 84 ? 26.631 2.368 48.689 1.00 52.84 84 GLU A CA 1
ATOM 639 C C . GLU A 1 84 ? 26.719 2.405 50.221 1.00 52.84 84 GLU A C 1
ATOM 641 O O . GLU A 1 84 ? 26.286 3.364 50.864 1.00 52.84 84 GLU A O 1
ATOM 646 N N . ALA A 1 85 ? 27.210 1.312 50.806 1.00 46.81 85 ALA A N 1
ATOM 647 C CA . ALA A 1 85 ? 27.402 1.174 52.243 1.00 46.81 85 ALA A CA 1
ATOM 648 C C . ALA A 1 85 ? 28.489 2.150 52.743 1.00 46.81 85 ALA A C 1
ATOM 650 O O . ALA A 1 85 ? 29.426 2.456 52.001 1.00 46.81 85 ALA A O 1
ATOM 651 N N . PRO A 1 86 ? 28.385 2.648 53.988 1.00 43.91 86 PRO A N 1
ATOM 652 C CA . PRO A 1 86 ? 29.247 3.708 54.486 1.00 43.91 86 PRO A CA 1
ATOM 653 C C . PRO A 1 86 ? 30.701 3.257 54.644 1.00 43.91 86 PRO A C 1
ATOM 655 O O . PRO A 1 86 ? 30.996 2.146 55.081 1.00 43.91 86 PRO A O 1
ATOM 658 N N . SER A 1 87 ? 31.604 4.188 54.344 1.00 56.28 87 SER A N 1
ATOM 659 C CA . SER A 1 87 ? 33.023 4.126 54.670 1.00 56.28 87 SER A CA 1
ATOM 660 C C . SER A 1 87 ? 33.240 3.953 56.176 1.00 56.28 87 SER A C 1
ATOM 662 O O . SER A 1 87 ? 32.817 4.805 56.960 1.00 56.28 87 SER A O 1
ATOM 664 N N . SER A 1 88 ? 33.990 2.929 56.575 1.00 42.28 88 SER A N 1
ATOM 665 C CA . SER A 1 88 ? 34.673 2.901 57.870 1.00 42.28 88 SER A CA 1
ATOM 666 C C . SER A 1 88 ? 36.108 2.424 57.675 1.00 42.28 88 SER A C 1
ATOM 668 O O . SER A 1 88 ? 36.374 1.254 57.413 1.00 42.28 88 SER A O 1
ATOM 670 N N . SER A 1 89 ? 37.015 3.389 57.759 1.00 53.12 89 SER A N 1
ATOM 671 C CA . SER A 1 89 ? 38.450 3.231 57.959 1.00 53.12 89 SER A CA 1
ATOM 672 C C . SER A 1 89 ? 38.788 2.623 59.330 1.00 53.12 89 SER A C 1
ATOM 674 O O . SER A 1 89 ? 37.976 2.732 60.246 1.00 53.12 89 SER A O 1
ATOM 676 N N . VAL A 1 90 ? 40.041 2.148 59.430 1.00 39.28 90 VAL A N 1
ATOM 677 C CA . VAL A 1 90 ? 40.871 1.755 60.600 1.00 39.28 90 VAL A CA 1
ATOM 678 C C . VAL A 1 90 ? 40.504 0.433 61.302 1.00 39.28 90 VAL A C 1
ATOM 680 O O . VAL A 1 90 ? 39.333 0.148 61.518 1.00 39.28 90 VAL A O 1
ATOM 683 N N . SER A 1 91 ? 41.451 -0.462 61.621 1.00 46.62 91 SER A N 1
ATOM 684 C CA . SER A 1 91 ? 42.869 -0.279 62.004 1.00 46.62 91 SER A CA 1
ATOM 685 C C . SER A 1 91 ? 43.811 -1.337 61.429 1.00 46.62 91 SER A C 1
ATOM 687 O O . SER A 1 91 ? 43.342 -2.472 61.192 1.00 46.62 91 SER A O 1
#

InterPro domains:
  IPR010095 Cas12f1-like, TNB domain [PF07282] (1-36)

pLDDT: mean 75.1, std 16.71, range [39.28, 96.69]

Sequence (91 aa):
MCPRCGAINEGITLSDRVFACGCGYAEDRDVKAAKTLLLAGEHEMSCTRTEYTGTPEERKSGLNTSYEIWKHSAKRLEKGKSPEAPSSSVS